Protein AF-A0A133VN66-F1 (afdb_monomer)

Sequence (101 aa):
MEKERNLKAKALEDLVVTEKCPVCGRVHKWIWPKHPPLGEKESRKCGGKEITIEIIPKSEYEEPKDAEVEDVVVELLKQAKDGDIKAKKALKKMNRLSESD

Foldseek 3Di:
DPPQQEWEWEDDQQWIWTDQGPVLRDIDIDRHNDDDDAQDWDWDDDPNDIHIYGHHDPVPDDDPPPVVVVVLLVVLVVVVVVPPPVSVVVNVVVVVVVVPD

Organism: NCBI:txid1698285

Structure (mmCIF, N/CA/C/O backbone):
data_AF-A0A133VN66-F1
#
_entry.id   AF-A0A133VN66-F1
#
loop_
_atom_site.group_PDB
_atom_site.id
_atom_site.type_symbol
_atom_site.label_atom_id
_atom_site.label_alt_id
_atom_site.label_comp_id
_atom_site.label_asym_id
_atom_site.label_entity_id
_atom_site.label_seq_id
_atom_site.pdbx_PDB_ins_code
_atom_site.Cartn_x
_atom_site.Cartn_y
_atom_site.Cartn_z
_atom_site.occupancy
_atom_site.B_iso_or_equiv
_atom_site.auth_seq_id
_atom_site.auth_comp_id
_atom_site.auth_asym_id
_atom_site.auth_atom_id
_atom_site.pdbx_PDB_model_num
ATOM 1 N N . MET A 1 1 ? -0.638 -17.998 15.179 1.00 41.06 1 MET A N 1
ATOM 2 C CA . MET A 1 1 ? -1.205 -17.635 13.863 1.00 41.06 1 MET A CA 1
ATOM 3 C C . MET A 1 1 ? -0.529 -16.358 13.400 1.00 41.06 1 MET A C 1
ATOM 5 O O . MET A 1 1 ? -0.962 -15.266 13.758 1.00 41.06 1 MET A O 1
ATOM 9 N N . GLU A 1 2 ? 0.590 -16.486 12.693 1.00 42.28 2 GLU A N 1
ATOM 10 C CA . GLU A 1 2 ? 1.216 -15.350 12.018 1.00 42.28 2 GLU A CA 1
ATOM 11 C C . GLU A 1 2 ? 0.287 -14.947 10.874 1.00 42.28 2 GLU A C 1
ATOM 13 O O . GLU A 1 2 ? 0.171 -15.655 9.882 1.00 42.28 2 GLU A O 1
ATOM 18 N N . LYS A 1 3 ? -0.477 -13.863 11.058 1.00 48.81 3 LYS A N 1
ATOM 19 C CA . LYS A 1 3 ? -1.230 -13.263 9.953 1.00 48.81 3 LYS A CA 1
ATOM 20 C C . LYS A 1 3 ? -0.195 -12.756 8.963 1.00 48.81 3 LYS A C 1
ATOM 22 O O . LYS A 1 3 ? 0.418 -11.720 9.220 1.00 48.81 3 LYS A O 1
ATOM 27 N N . GLU A 1 4 ? 0.022 -13.512 7.898 1.00 56.09 4 GLU A N 1
ATOM 28 C CA . GLU A 1 4 ? 0.837 -13.122 6.758 1.00 56.09 4 GLU A CA 1
ATOM 29 C C . GLU A 1 4 ? 0.466 -11.694 6.342 1.00 56.09 4 GLU A C 1
ATOM 31 O O . GLU A 1 4 ? -0.660 -11.411 5.936 1.00 56.09 4 GLU A O 1
ATOM 36 N N . ARG A 1 5 ? 1.401 -10.755 6.513 1.00 70.75 5 ARG A N 1
ATOM 37 C CA . ARG A 1 5 ? 1.217 -9.338 6.158 1.00 70.75 5 ARG A CA 1
ATOM 38 C C . ARG A 1 5 ? 1.604 -9.109 4.699 1.00 70.75 5 ARG A C 1
ATOM 40 O O . ARG A 1 5 ? 2.311 -8.149 4.394 1.00 70.75 5 ARG A O 1
ATOM 47 N N . ASN A 1 6 ? 1.178 -10.030 3.841 1.00 78.94 6 ASN A N 1
ATOM 48 C CA . ASN A 1 6 ? 1.390 -9.956 2.407 1.00 78.94 6 ASN A CA 1
ATOM 49 C C . ASN A 1 6 ? 0.411 -8.933 1.821 1.00 78.94 6 ASN A C 1
ATOM 51 O O . ASN A 1 6 ? -0.766 -8.896 2.175 1.00 78.94 6 ASN A O 1
ATOM 55 N N . LEU A 1 7 ? 0.932 -8.076 0.96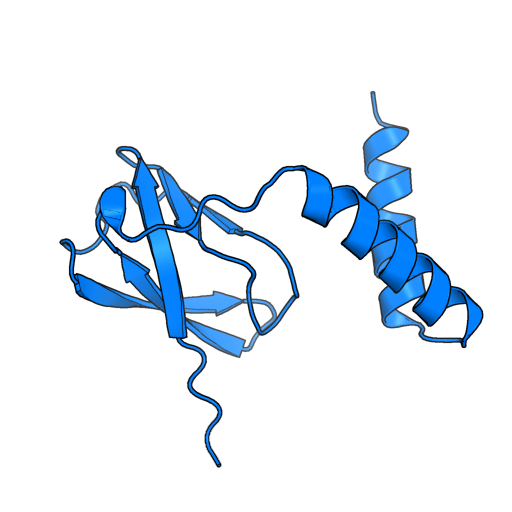1 1.00 83.56 7 LEU A N 1
ATOM 56 C CA . LEU A 1 7 ? 0.249 -6.987 0.289 1.00 83.56 7 LEU A CA 1
ATOM 57 C C . LEU A 1 7 ? 0.539 -7.139 -1.187 1.00 83.56 7 LEU A C 1
ATOM 59 O O . LEU A 1 7 ? 1.701 -7.134 -1.580 1.00 83.56 7 LEU A O 1
ATOM 63 N N . LYS A 1 8 ? -0.496 -7.238 -2.007 1.00 86.50 8 LYS A N 1
ATOM 64 C CA . LYS A 1 8 ? -0.289 -7.195 -3.445 1.00 86.50 8 LYS A CA 1
ATOM 65 C C . LYS A 1 8 ? -0.138 -5.745 -3.874 1.00 86.50 8 LYS A C 1
ATOM 67 O O . LYS A 1 8 ? -0.687 -4.82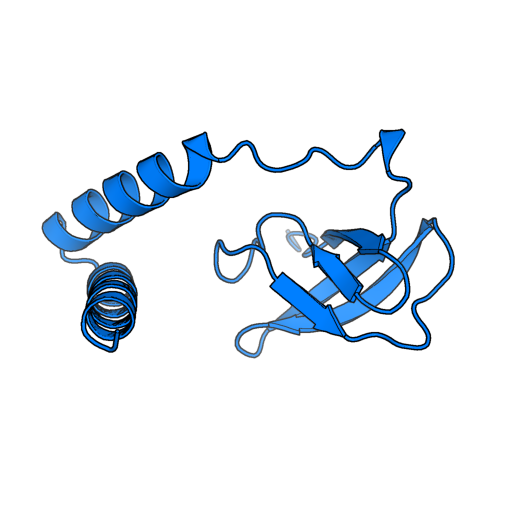5 -3.257 1.00 86.50 8 LYS A O 1
ATOM 72 N N . ALA A 1 9 ? 0.647 -5.526 -4.908 1.00 85.44 9 ALA A N 1
ATOM 73 C CA . ALA A 1 9 ? 0.866 -4.216 -5.474 1.00 85.44 9 ALA A CA 1
ATOM 74 C C . ALA A 1 9 ? 1.0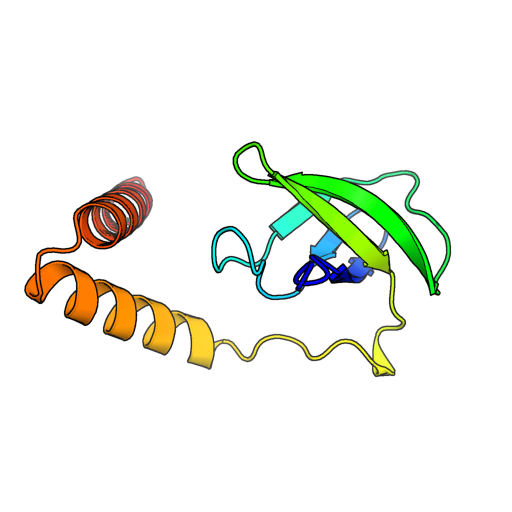54 -4.303 -6.977 1.00 85.44 9 ALA A C 1
ATOM 76 O O . ALA A 1 9 ? 1.454 -5.324 -7.521 1.00 85.44 9 ALA A O 1
ATOM 77 N N . LYS A 1 10 ? 0.787 -3.197 -7.650 1.00 84.75 10 LYS A N 1
ATOM 78 C CA . LYS A 1 10 ? 0.984 -3.039 -9.080 1.00 84.75 10 LYS A CA 1
ATOM 79 C C . LYS A 1 10 ? 2.068 -2.009 -9.308 1.00 84.75 10 LYS A C 1
ATOM 81 O O . LYS A 1 10 ? 2.020 -0.923 -8.730 1.00 84.75 10 LYS A O 1
ATOM 86 N N . ALA A 1 11 ? 3.023 -2.351 -10.160 1.00 79.75 11 ALA A N 1
ATOM 87 C CA . ALA A 1 11 ? 3.994 -1.399 -10.667 1.00 79.75 11 ALA A CA 1
ATOM 88 C C . ALA A 1 11 ? 3.414 -0.643 -11.874 1.00 79.75 11 ALA A C 1
ATOM 90 O O . ALA A 1 11 ? 2.839 -1.233 -12.790 1.00 79.75 11 ALA A O 1
ATOM 91 N N . LEU A 1 12 ? 3.550 0.675 -11.841 1.00 79.56 12 LEU A N 1
ATOM 92 C CA . LEU A 1 12 ? 3.246 1.638 -12.889 1.00 79.56 12 LEU A CA 1
ATOM 93 C C . LEU A 1 12 ? 4.540 2.418 -13.131 1.00 79.56 12 LEU A C 1
ATOM 95 O O . LEU A 1 12 ? 4.744 3.475 -12.539 1.00 79.56 12 LEU A O 1
ATOM 99 N N . GLU A 1 13 ? 5.436 1.848 -13.939 1.00 80.06 13 GLU A N 1
ATOM 100 C CA . GLU A 1 13 ? 6.808 2.353 -14.095 1.00 80.06 13 GLU A CA 1
ATOM 101 C C . GLU A 1 13 ? 7.525 2.375 -12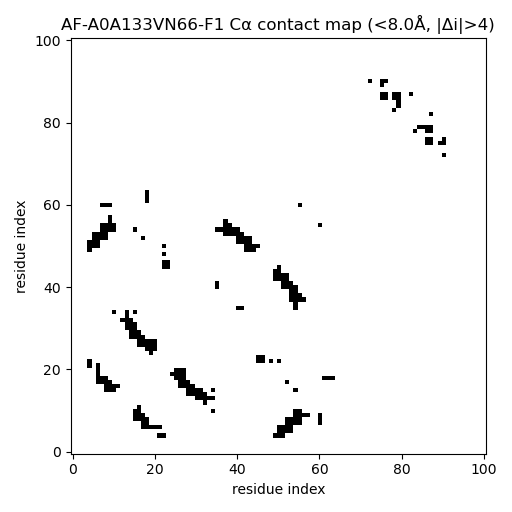.730 1.00 80.06 13 GLU A C 1
ATOM 103 O O . GLU A 1 13 ? 7.586 1.350 -12.054 1.00 80.06 13 GLU A O 1
ATOM 108 N N . ASP A 1 14 ? 8.001 3.537 -12.283 1.00 78.50 14 ASP A N 1
ATOM 109 C CA . ASP A 1 14 ? 8.658 3.703 -10.985 1.00 78.50 14 ASP A CA 1
ATOM 110 C C . ASP A 1 14 ? 7.666 3.788 -9.811 1.00 78.50 14 ASP A C 1
ATOM 112 O O . ASP A 1 14 ? 8.071 3.852 -8.649 1.00 78.50 14 ASP A O 1
ATOM 116 N N . LEU A 1 15 ? 6.358 3.841 -10.073 1.00 76.75 15 LEU A N 1
ATOM 117 C CA . LEU A 1 15 ? 5.329 3.976 -9.048 1.00 76.75 15 LEU A CA 1
ATOM 118 C C . LEU A 1 15 ? 4.724 2.613 -8.710 1.00 76.75 15 LEU A C 1
ATOM 120 O O . LEU A 1 15 ? 4.016 2.014 -9.509 1.00 76.75 15 LEU A O 1
ATOM 124 N N . VAL A 1 16 ? 4.904 2.158 -7.476 1.00 82.19 16 VAL A N 1
ATOM 125 C CA . VAL A 1 16 ? 4.264 0.948 -6.960 1.00 82.19 16 VAL A CA 1
ATOM 126 C C . VAL A 1 16 ? 3.065 1.313 -6.093 1.00 82.19 16 VAL A C 1
ATOM 128 O O . VAL A 1 16 ? 3.191 1.958 -5.050 1.00 82.19 16 VAL A O 1
ATOM 131 N N . VAL A 1 17 ? 1.882 0.882 -6.526 1.00 84.69 17 VAL A N 1
ATOM 132 C CA . VAL A 1 17 ? 0.607 1.108 -5.838 1.00 84.69 17 VAL A CA 1
ATOM 133 C C . VAL A 1 17 ? 0.152 -0.194 -5.195 1.00 84.69 17 VAL A C 1
ATOM 135 O O . VAL A 1 17 ? -0.092 -1.181 -5.883 1.00 84.69 17 VAL A O 1
ATOM 138 N N . THR A 1 18 ? 0.053 -0.216 -3.870 1.00 84.69 18 THR A N 1
ATOM 139 C CA . THR A 1 18 ? -0.382 -1.405 -3.126 1.00 84.69 18 THR A CA 1
ATOM 140 C C . THR A 1 18 ? -1.902 -1.519 -3.092 1.00 84.69 18 THR A C 1
ATOM 142 O O . THR A 1 18 ? -2.615 -0.549 -3.322 1.00 84.69 18 THR A O 1
ATOM 145 N N . GLU A 1 19 ? -2.419 -2.682 -2.728 1.00 82.50 19 GLU A N 1
ATOM 146 C CA . GLU A 1 19 ? -3.788 -2.818 -2.232 1.00 82.50 19 GLU A CA 1
ATOM 147 C C . GLU A 1 19 ? -3.932 -2.195 -0.826 1.00 82.50 19 GLU A C 1
ATOM 149 O O . GLU A 1 19 ? -3.010 -1.563 -0.283 1.00 82.50 19 GLU A O 1
ATOM 154 N N . LYS A 1 20 ? -5.111 -2.361 -0.217 1.00 79.38 20 LYS A N 1
ATOM 155 C CA . LYS A 1 20 ? -5.425 -1.884 1.132 1.00 79.38 20 LYS A CA 1
ATOM 156 C C . LYS A 1 20 ? -4.516 -2.554 2.165 1.00 79.38 20 LYS A C 1
ATOM 158 O O . LYS A 1 20 ? -4.568 -3.757 2.400 1.00 79.38 20 LYS A O 1
ATOM 163 N N . CYS A 1 21 ? -3.677 -1.757 2.820 1.00 81.56 21 CYS A N 1
ATOM 164 C CA . CYS A 1 21 ? -2.716 -2.252 3.794 1.00 81.56 21 CYS A CA 1
ATOM 165 C C . CYS A 1 21 ? -3.411 -2.881 5.011 1.00 81.56 21 CYS A C 1
ATOM 167 O O . CYS A 1 21 ? -4.135 -2.170 5.708 1.00 81.56 21 CYS A O 1
ATOM 169 N N . PRO A 1 22 ? -3.116 -4.138 5.390 1.00 74.62 22 PRO A N 1
ATOM 170 C CA . PRO A 1 22 ? -3.708 -4.761 6.574 1.00 74.62 22 PRO A CA 1
ATOM 171 C C . PRO A 1 22 ? -3.209 -4.140 7.890 1.00 74.62 22 PRO A C 1
ATOM 173 O O . PRO A 1 22 ? -3.757 -4.410 8.956 1.00 74.62 22 PRO A O 1
ATOM 176 N N . VAL A 1 23 ? -2.154 -3.314 7.848 1.00 80.56 23 VAL A N 1
ATOM 177 C CA . VAL A 1 23 ? -1.622 -2.624 9.033 1.00 80.56 23 VAL A CA 1
ATOM 178 C C . VAL A 1 23 ? -2.335 -1.303 9.297 1.00 80.56 23 VAL A C 1
ATOM 180 O O . VAL A 1 23 ? -2.642 -1.006 10.451 1.00 80.56 23 VAL A O 1
ATOM 183 N N . CYS A 1 24 ? -2.549 -0.493 8.260 1.00 77.62 24 CYS A N 1
ATOM 184 C CA . CYS A 1 24 ? -3.075 0.865 8.414 1.00 77.62 24 CYS A CA 1
ATOM 185 C C . CYS A 1 24 ? -4.416 1.114 7.708 1.00 77.62 24 CYS A C 1
ATOM 187 O O . CYS A 1 24 ? -4.964 2.206 7.847 1.00 77.62 24 CYS A O 1
ATOM 189 N N . GLY A 1 25 ? -4.933 0.132 6.966 1.00 78.50 25 GLY A N 1
ATOM 190 C CA . GLY A 1 25 ? -6.201 0.196 6.238 1.00 78.50 25 GLY A CA 1
ATOM 191 C C . GLY A 1 25 ? -6.181 1.079 4.990 1.00 78.50 25 GLY A C 1
ATOM 192 O O . GLY A 1 25 ? -7.246 1.435 4.498 1.00 78.50 25 GLY A O 1
ATOM 193 N N . ARG A 1 26 ? -5.001 1.483 4.498 1.00 80.69 26 ARG A N 1
ATOM 194 C CA . ARG A 1 26 ? -4.852 2.438 3.386 1.00 80.69 26 ARG A CA 1
ATOM 195 C C . ARG A 1 26 ? -4.083 1.842 2.218 1.00 80.69 26 ARG A C 1
ATOM 197 O O . ARG A 1 26 ? -3.197 1.018 2.420 1.00 80.69 26 ARG A O 1
ATOM 204 N N . VAL A 1 27 ? -4.385 2.324 1.020 1.00 83.44 27 VAL A N 1
ATOM 205 C CA . VAL A 1 27 ? -3.578 2.108 -0.184 1.00 83.44 27 VAL A CA 1
ATOM 206 C C . VAL A 1 27 ? -2.301 2.938 -0.084 1.00 83.44 27 VAL A C 1
ATOM 208 O O . VAL A 1 27 ? -2.358 4.137 0.201 1.00 83.44 27 VAL A O 1
ATOM 211 N N . HIS A 1 28 ? -1.145 2.314 -0.305 1.00 82.50 28 HIS A N 1
ATOM 212 C CA . HIS A 1 28 ? 0.125 3.025 -0.364 1.00 82.50 28 HIS A CA 1
ATOM 213 C C . HIS A 1 28 ? 0.583 3.224 -1.802 1.00 82.50 28 HIS A C 1
ATOM 215 O O . HIS A 1 28 ? 0.441 2.346 -2.646 1.00 82.50 28 HIS A O 1
ATOM 221 N N . LYS A 1 29 ? 1.201 4.378 -2.040 1.00 83.25 29 LYS A N 1
ATOM 222 C CA . LYS A 1 29 ? 1.872 4.734 -3.285 1.00 83.25 29 LYS A CA 1
ATOM 223 C C . LYS A 1 29 ? 3.349 4.930 -2.959 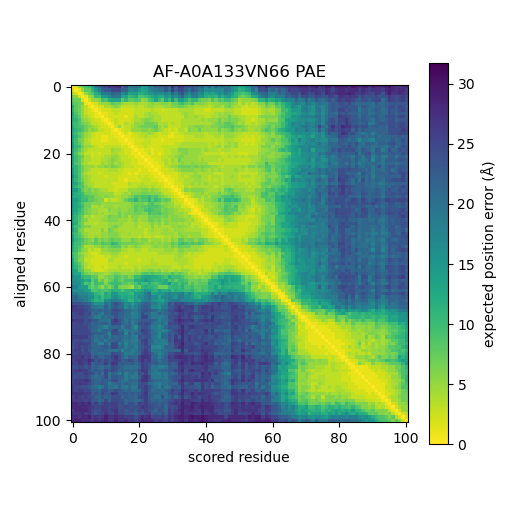1.00 83.25 29 LYS A C 1
ATOM 225 O O . LYS A 1 29 ? 3.691 5.853 -2.221 1.00 83.25 29 LYS A O 1
ATOM 230 N N . TRP A 1 30 ? 4.196 4.027 -3.429 1.00 81.94 30 TRP A N 1
ATOM 231 C CA . TRP A 1 30 ? 5.639 4.040 -3.200 1.00 81.94 30 TRP A CA 1
ATOM 232 C C . TRP A 1 30 ? 6.347 4.362 -4.508 1.00 81.94 30 TRP A C 1
ATOM 234 O O . TRP A 1 30 ? 5.984 3.820 -5.543 1.00 81.94 30 TRP A O 1
ATOM 244 N N . ILE A 1 31 ? 7.378 5.200 -4.458 1.00 79.00 31 ILE A N 1
ATOM 245 C CA . ILE A 1 31 ? 8.278 5.384 -5.598 1.00 79.00 31 ILE A CA 1
ATOM 246 C C . ILE A 1 31 ? 9.413 4.372 -5.451 1.00 79.00 31 ILE A C 1
ATOM 248 O O . ILE A 1 31 ? 10.240 4.477 -4.541 1.00 79.00 31 ILE A O 1
ATOM 252 N N . TRP A 1 32 ? 9.407 3.367 -6.315 1.00 82.94 32 TRP A N 1
ATOM 253 C CA . TRP A 1 32 ? 10.411 2.322 -6.424 1.00 82.94 32 TRP A CA 1
ATOM 254 C C . TRP A 1 32 ? 10.987 2.323 -7.848 1.00 82.94 32 TRP A C 1
ATOM 256 O O . TRP A 1 32 ? 10.490 1.601 -8.708 1.00 82.94 32 TRP A O 1
ATOM 266 N N . PRO A 1 33 ? 12.076 3.079 -8.092 1.00 73.12 33 PRO A N 1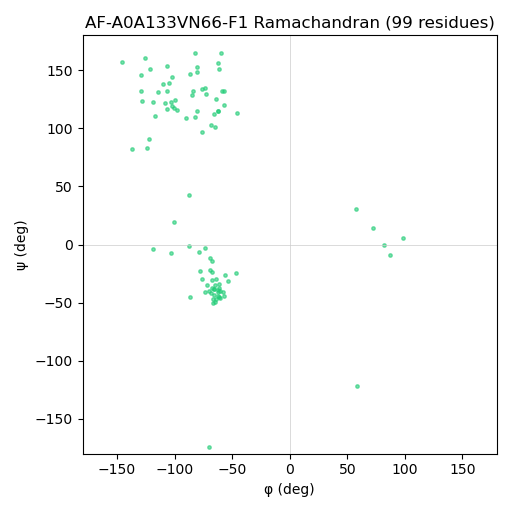
ATOM 267 C CA . PRO A 1 33 ? 12.697 3.160 -9.419 1.00 73.12 33 PRO A CA 1
ATOM 268 C C . PRO A 1 33 ? 13.350 1.842 -9.871 1.00 73.12 33 PRO A C 1
ATOM 270 O O . PRO A 1 33 ? 13.725 1.669 -11.024 1.00 73.12 33 PRO A O 1
ATOM 273 N N . LYS A 1 34 ? 13.536 0.904 -8.938 1.00 79.06 34 LYS A N 1
ATOM 274 C CA . LYS A 1 34 ? 13.917 -0.485 -9.199 1.00 79.06 34 LYS A CA 1
ATOM 275 C C . LYS A 1 34 ? 13.062 -1.374 -8.309 1.00 79.06 34 LYS A C 1
ATOM 277 O O . LYS A 1 34 ? 13.478 -1.710 -7.204 1.00 79.06 34 LYS A O 1
ATOM 282 N N . HIS A 1 35 ? 11.842 -1.660 -8.747 1.00 77.00 35 HIS A N 1
ATOM 283 C CA . HIS A 1 35 ? 10.991 -2.641 -8.083 1.00 77.00 35 HIS A CA 1
ATOM 284 C C . HIS A 1 35 ? 11.402 -4.062 -8.509 1.00 77.00 35 HIS A C 1
ATOM 286 O O . HIS A 1 35 ? 11.927 -4.245 -9.613 1.00 77.00 35 HIS A O 1
ATOM 292 N N . PRO A 1 36 ? 11.171 -5.075 -7.661 1.00 78.19 36 PRO A N 1
ATOM 293 C CA . PRO A 1 36 ? 11.392 -6.458 -8.052 1.00 78.19 36 PRO A CA 1
ATOM 294 C C . PRO A 1 36 ? 10.465 -6.857 -9.222 1.00 78.19 36 PRO A C 1
ATOM 296 O O . PRO A 1 36 ? 9.430 -6.210 -9.449 1.00 78.19 36 PRO A O 1
ATOM 299 N N . PRO A 1 37 ? 10.835 -7.882 -10.011 1.00 81.31 37 PRO A N 1
ATOM 300 C CA . PRO A 1 37 ? 10.003 -8.405 -11.089 1.00 81.31 37 PRO A CA 1
ATOM 301 C C . PRO A 1 37 ? 8.647 -8.921 -10.581 1.00 81.31 37 PRO A C 1
ATOM 303 O O . PRO A 1 37 ? 8.430 -9.133 -9.388 1.00 81.31 37 PRO A O 1
ATOM 306 N N . LEU A 1 38 ? 7.708 -9.116 -11.511 1.00 82.12 38 LEU A N 1
ATOM 307 C CA . LEU A 1 38 ? 6.377 -9.638 -11.195 1.00 82.12 38 LEU A CA 1
ATOM 308 C C . LEU A 1 38 ? 6.480 -11.001 -10.487 1.00 82.12 38 LEU A C 1
ATOM 310 O O . LEU A 1 38 ? 7.190 -11.889 -10.953 1.00 82.12 38 LEU A O 1
ATOM 314 N N . GLY A 1 39 ? 5.753 -11.161 -9.384 1.00 77.50 39 GLY A N 1
ATOM 315 C CA . GLY A 1 39 ? 5.751 -12.349 -8.530 1.00 77.50 39 GLY A CA 1
ATOM 316 C C . GLY A 1 39 ? 6.827 -12.356 -7.442 1.00 77.50 39 GLY A C 1
ATOM 317 O O . GLY A 1 39 ? 6.784 -13.214 -6.562 1.00 77.50 39 GLY A O 1
ATOM 318 N N . GLU A 1 40 ? 7.771 -11.409 -7.453 1.00 81.81 40 GLU A N 1
ATOM 319 C CA . GLU A 1 40 ? 8.737 -11.268 -6.367 1.00 81.81 40 GLU A CA 1
ATOM 320 C C . GLU A 1 40 ? 8.206 -10.386 -5.228 1.00 81.81 40 GLU A C 1
ATOM 322 O O . GLU A 1 40 ? 7.429 -9.441 -5.410 1.00 81.81 40 GLU A O 1
ATOM 327 N N . LYS A 1 41 ? 8.633 -10.750 -4.016 1.00 84.31 41 LYS A N 1
ATOM 328 C CA . LYS A 1 41 ? 8.189 -10.178 -2.748 1.00 84.31 41 LYS A CA 1
ATOM 329 C C . LYS A 1 41 ? 9.278 -9.296 -2.159 1.00 84.31 41 LYS A C 1
ATOM 331 O O . LYS A 1 41 ? 10.407 -9.743 -1.993 1.00 84.31 41 LYS A O 1
ATOM 336 N N . GLU A 1 42 ? 8.918 -8.092 -1.736 1.00 85.56 42 GLU A N 1
ATOM 337 C CA . GLU A 1 42 ? 9.827 -7.175 -1.055 1.00 85.56 42 GLU A CA 1
ATOM 338 C C . GLU A 1 42 ? 9.234 -6.640 0.249 1.00 85.56 42 GLU A C 1
ATOM 340 O O . GLU A 1 42 ? 8.094 -6.182 0.313 1.00 85.56 42 GLU A O 1
ATOM 345 N N . SER A 1 43 ? 10.023 -6.675 1.320 1.00 84.25 43 SER A N 1
ATOM 346 C CA . SER A 1 43 ? 9.577 -6.240 2.642 1.00 84.25 43 SER A CA 1
ATOM 347 C C . SER A 1 43 ? 9.728 -4.727 2.829 1.00 84.25 43 SER A C 1
ATOM 349 O O . SER A 1 43 ? 10.801 -4.150 2.656 1.00 84.25 43 SER A O 1
ATOM 351 N N . ARG A 1 44 ? 8.655 -4.064 3.266 1.00 84.69 44 ARG A N 1
ATOM 352 C CA . ARG A 1 44 ? 8.627 -2.646 3.655 1.00 84.69 44 ARG A CA 1
ATOM 353 C C . ARG A 1 44 ? 8.064 -2.473 5.055 1.00 84.69 44 ARG A C 1
ATOM 355 O O . ARG A 1 44 ? 7.366 -3.326 5.587 1.00 84.69 44 ARG A O 1
ATOM 362 N N . LYS A 1 45 ? 8.341 -1.325 5.675 1.00 81.94 45 LYS A N 1
ATOM 363 C CA . LYS A 1 45 ? 7.761 -0.974 6.976 1.00 81.94 45 LYS A CA 1
ATOM 364 C C . LYS A 1 45 ? 6.585 -0.023 6.799 1.00 81.94 45 LYS A C 1
ATOM 366 O O . LYS A 1 45 ? 6.745 1.069 6.265 1.00 81.94 45 LYS A O 1
ATOM 371 N N . CYS A 1 46 ? 5.428 -0.407 7.325 1.00 80.81 46 CYS A N 1
ATOM 372 C CA . CYS A 1 46 ? 4.260 0.453 7.469 1.00 80.81 46 CYS A CA 1
ATOM 373 C C . CYS A 1 46 ? 3.907 0.591 8.955 1.00 80.81 46 CYS A C 1
ATOM 375 O O . CYS A 1 46 ? 3.707 -0.403 9.650 1.00 80.81 46 CYS A O 1
ATOM 377 N N . GLY A 1 47 ? 3.867 1.823 9.477 1.00 73.25 47 GLY A N 1
ATOM 378 C CA . GLY A 1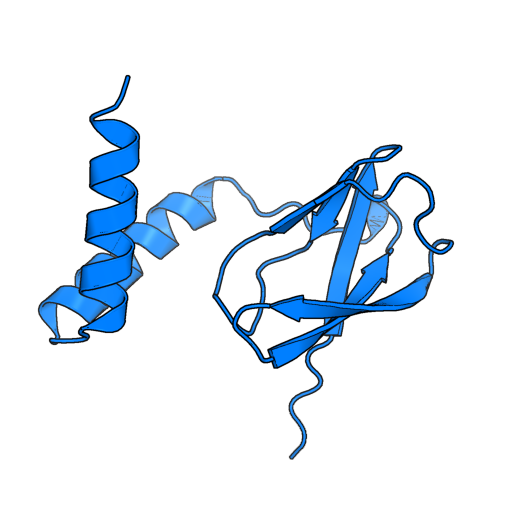 47 ? 3.477 2.086 10.871 1.00 73.25 47 GLY A CA 1
ATOM 379 C C . GLY A 1 47 ? 4.327 1.358 11.925 1.00 73.25 47 GLY A C 1
ATOM 380 O O . GLY A 1 47 ? 3.806 0.986 12.973 1.00 73.25 47 GLY A O 1
ATOM 381 N N . GLY A 1 48 ? 5.607 1.097 11.631 1.00 80.12 48 GLY A N 1
ATOM 382 C CA . GLY A 1 48 ? 6.522 0.346 12.504 1.00 80.12 48 GLY A CA 1
ATOM 383 C C . GLY A 1 48 ? 6.406 -1.180 12.405 1.00 80.12 48 GLY A C 1
ATOM 384 O O . GLY A 1 48 ? 7.155 -1.889 13.070 1.00 80.12 48 GLY A O 1
ATOM 385 N N . LYS A 1 49 ? 5.505 -1.698 11.563 1.00 79.75 49 LYS A N 1
ATOM 386 C CA . LYS A 1 49 ? 5.347 -3.126 11.274 1.00 79.75 49 LYS A CA 1
ATOM 387 C C . LYS A 1 49 ? 5.911 -3.452 9.899 1.00 79.75 49 LYS A C 1
ATOM 389 O O . LYS A 1 49 ? 5.699 -2.700 8.952 1.00 79.75 49 LYS A O 1
ATOM 394 N N . GLU A 1 50 ? 6.598 -4.579 9.792 1.00 83.69 50 GLU A N 1
ATOM 395 C CA . GLU A 1 50 ? 7.023 -5.114 8.501 1.00 83.69 50 GLU A CA 1
ATOM 396 C C . GLU A 1 50 ? 5.817 -5.699 7.754 1.00 83.69 50 GLU A C 1
ATOM 398 O O . GLU A 1 50 ? 4.966 -6.353 8.369 1.00 83.69 50 GLU A O 1
ATOM 403 N N . ILE A 1 51 ? 5.726 -5.372 6.470 1.00 87.44 51 ILE A N 1
ATOM 404 C CA . ILE A 1 51 ? 4.748 -5.827 5.485 1.00 87.44 51 ILE A CA 1
ATOM 405 C C . ILE A 1 51 ? 5.522 -6.327 4.267 1.00 87.44 51 ILE A C 1
ATOM 407 O O . ILE A 1 51 ? 6.560 -5.763 3.932 1.00 87.44 51 ILE A O 1
ATOM 411 N N . THR A 1 52 ? 5.020 -7.349 3.597 1.00 87.00 52 THR A N 1
ATOM 412 C CA . THR A 1 52 ? 5.663 -7.920 2.413 1.00 87.00 52 THR A CA 1
ATOM 413 C C . THR A 1 52 ? 4.836 -7.534 1.202 1.00 87.00 52 THR A C 1
ATOM 415 O O . THR A 1 52 ? 3.644 -7.808 1.168 1.00 87.00 52 THR A O 1
ATOM 418 N N . ILE A 1 53 ? 5.444 -6.847 0.245 1.00 87.81 53 ILE A N 1
ATOM 419 C CA . ILE A 1 53 ? 4.796 -6.325 -0.952 1.00 87.81 53 ILE A CA 1
ATOM 420 C C . ILE A 1 53 ? 5.151 -7.239 -2.119 1.00 87.81 53 ILE A C 1
ATOM 422 O O . ILE A 1 53 ? 6.321 -7.377 -2.449 1.00 87.81 53 ILE A O 1
ATOM 426 N N . GLU A 1 54 ? 4.155 -7.850 -2.740 1.00 88.31 54 GLU A N 1
ATOM 427 C CA . GLU A 1 54 ? 4.305 -8.673 -3.937 1.00 88.31 54 GLU A CA 1
ATOM 428 C C . GLU A 1 54 ? 3.836 -7.878 -5.153 1.00 88.31 54 GLU A C 1
ATOM 430 O O . GLU A 1 54 ? 2.693 -7.411 -5.179 1.00 88.31 54 GLU A O 1
ATOM 435 N N . ILE A 1 55 ? 4.707 -7.697 -6.150 1.00 85.44 55 ILE A N 1
ATOM 436 C CA . ILE A 1 55 ? 4.304 -7.027 -7.390 1.00 85.44 55 ILE A CA 1
ATOM 437 C C . ILE A 1 55 ? 3.567 -8.037 -8.265 1.00 85.44 55 ILE A C 1
ATOM 439 O O . ILE A 1 55 ? 4.160 -8.997 -8.741 1.00 85.44 55 ILE A O 1
ATOM 443 N N . ILE A 1 56 ? 2.283 -7.815 -8.508 1.00 83.00 56 ILE A N 1
ATOM 444 C CA . ILE A 1 56 ? 1.439 -8.690 -9.321 1.00 83.00 56 ILE A CA 1
ATOM 445 C C . ILE A 1 56 ? 1.129 -8.051 -10.682 1.00 83.00 56 ILE A C 1
ATOM 447 O O . ILE A 1 56 ? 1.149 -6.820 -10.820 1.00 83.00 56 ILE A O 1
ATOM 451 N N . PRO A 1 57 ? 0.854 -8.859 -11.722 1.00 77.00 57 PRO A N 1
ATOM 452 C CA . PRO A 1 57 ? 0.451 -8.339 -13.021 1.00 77.00 57 PRO A CA 1
ATOM 453 C C . PRO A 1 57 ? -0.861 -7.553 -12.926 1.00 77.00 57 PRO A C 1
ATOM 455 O O . PRO A 1 57 ? -1.744 -7.863 -12.128 1.00 77.00 57 PRO A O 1
ATOM 458 N N . LYS A 1 58 ? -1.031 -6.563 -13.815 1.00 66.94 58 LYS A N 1
ATOM 459 C CA . LYS A 1 58 ? -2.240 -5.720 -13.874 1.00 66.94 58 LYS A CA 1
ATOM 460 C C . LYS A 1 58 ? -3.537 -6.534 -13.987 1.00 66.94 58 LYS A C 1
ATOM 462 O O . LYS A 1 58 ? -4.553 -6.086 -13.477 1.00 66.94 58 LYS A O 1
ATOM 467 N N . SER A 1 59 ? -3.498 -7.700 -14.630 1.00 69.19 59 SER A N 1
ATOM 468 C CA . SER A 1 59 ? -4.657 -8.587 -14.785 1.00 69.19 59 SER A CA 1
ATOM 469 C C . SER A 1 59 ? -5.143 -9.213 -13.475 1.00 69.19 59 SER A C 1
ATOM 471 O O . SER A 1 59 ? -6.302 -9.598 -13.396 1.00 69.19 59 SER A O 1
ATOM 473 N N . GLU A 1 60 ? -4.274 -9.320 -12.467 1.00 66.81 60 GLU A N 1
ATOM 474 C CA . GLU A 1 60 ? -4.599 -9.867 -11.141 1.00 66.81 60 GLU A CA 1
ATOM 475 C C . GLU A 1 60 ? -4.775 -8.776 -10.079 1.00 66.81 60 GLU A C 1
ATOM 477 O O . GLU A 1 60 ? -5.151 -9.070 -8.945 1.00 66.81 60 GLU A O 1
ATOM 482 N N . TYR A 1 61 ? -4.468 -7.522 -10.424 1.00 66.44 61 TYR A N 1
ATOM 483 C CA . TYR A 1 61 ? -4.593 -6.394 -9.514 1.00 66.44 61 TYR A CA 1
ATOM 484 C C . TYR A 1 61 ? -6.041 -5.917 -9.494 1.00 66.44 61 TYR A C 1
ATOM 486 O O . TYR A 1 61 ? -6.532 -5.341 -10.468 1.00 66.44 61 TYR A O 1
ATOM 494 N N . GLU A 1 62 ? -6.715 -6.147 -8.373 1.00 63.81 62 GLU A N 1
ATOM 495 C CA . GLU A 1 62 ? -8.061 -5.643 -8.152 1.00 63.81 62 GLU A CA 1
ATOM 496 C C . GLU A 1 62 ? -7.949 -4.145 -7.829 1.00 63.81 62 GLU A C 1
ATOM 498 O O . GLU A 1 62 ? -7.598 -3.749 -6.718 1.00 63.81 62 GLU A O 1
ATOM 503 N N . GLU A 1 63 ? -8.148 -3.290 -8.843 1.00 56.75 63 GLU A N 1
ATOM 504 C CA . GLU A 1 63 ? -8.175 -1.840 -8.636 1.00 56.75 63 GLU A CA 1
ATOM 505 C C . GLU A 1 63 ? -9.259 -1.523 -7.594 1.00 56.75 63 GLU A C 1
ATOM 507 O O . GLU A 1 63 ? -10.428 -1.860 -7.822 1.00 56.75 63 GLU A O 1
ATOM 512 N N . PRO A 1 64 ? -8.904 -0.905 -6.450 1.00 55.66 64 PRO A N 1
ATOM 513 C CA . PRO A 1 64 ? -9.891 -0.568 -5.441 1.00 55.66 64 PRO A CA 1
ATOM 514 C C . PRO A 1 64 ? -10.875 0.413 -6.074 1.00 55.66 64 PRO A C 1
ATOM 516 O O . PRO A 1 64 ? -10.493 1.513 -6.475 1.00 55.66 64 PRO A O 1
ATOM 519 N N . LYS A 1 65 ? -12.137 -0.005 -6.218 1.00 51.97 65 LYS A N 1
ATOM 520 C CA . LYS A 1 65 ? -13.202 0.854 -6.745 1.00 51.97 65 LYS A CA 1
ATOM 521 C C . LYS A 1 65 ? -13.311 2.081 -5.838 1.00 51.97 65 LYS A C 1
ATOM 523 O O . LYS A 1 65 ? -13.412 1.918 -4.625 1.00 51.97 65 LYS A O 1
ATOM 528 N N . ASP A 1 66 ? -13.362 3.284 -6.414 1.00 48.25 66 ASP A N 1
ATOM 529 C CA . ASP A 1 66 ? -13.517 4.566 -5.695 1.00 48.25 66 ASP A CA 1
ATOM 530 C C . ASP A 1 66 ? -14.629 4.565 -4.622 1.00 48.25 66 ASP A C 1
ATOM 532 O O . ASP A 1 66 ? -14.532 5.281 -3.626 1.00 48.25 66 ASP A O 1
ATOM 536 N N . ALA A 1 67 ? -15.635 3.696 -4.761 1.00 43.50 67 ALA A N 1
ATOM 537 C CA . ALA A 1 67 ? -16.682 3.455 -3.768 1.00 43.50 67 ALA A CA 1
ATOM 538 C C . ALA A 1 67 ? -16.163 3.047 -2.365 1.00 43.50 67 ALA A C 1
ATOM 540 O O . ALA A 1 67 ? -16.823 3.333 -1.371 1.00 43.50 67 ALA A O 1
ATOM 541 N N . GLU A 1 68 ? -14.971 2.446 -2.236 1.00 50.75 68 GLU A N 1
ATOM 542 C CA . GLU A 1 68 ? -14.400 2.096 -0.923 1.00 50.75 68 GLU A CA 1
ATOM 543 C C . GLU A 1 68 ? -13.966 3.314 -0.093 1.00 50.75 68 GLU A C 1
ATOM 545 O O . GLU A 1 68 ? -13.846 3.213 1.130 1.00 50.75 68 GLU A O 1
ATOM 550 N N . VAL A 1 69 ? -13.703 4.465 -0.719 1.00 52.06 69 VAL A N 1
ATOM 551 C CA . VAL A 1 69 ? -13.257 5.662 0.011 1.00 52.06 69 VAL A CA 1
ATOM 552 C C . VAL A 1 69 ? -14.398 6.225 0.861 1.00 52.06 69 VAL A C 1
ATOM 554 O O . VAL A 1 69 ? -14.169 6.589 2.016 1.00 52.06 69 VAL A O 1
ATOM 557 N N . GLU A 1 70 ? -15.624 6.230 0.334 1.00 56.34 70 GLU A N 1
ATOM 558 C CA . GLU A 1 70 ? -16.823 6.638 1.076 1.00 56.34 70 GLU A CA 1
ATOM 559 C C . GLU A 1 70 ? -17.138 5.665 2.219 1.00 56.34 70 GLU A C 1
ATOM 561 O O . GLU A 1 70 ? -17.309 6.103 3.359 1.00 56.34 70 GLU A O 1
ATOM 566 N N . ASP A 1 71 ? -17.111 4.353 1.962 1.00 57.69 71 ASP A N 1
ATOM 567 C CA . ASP A 1 71 ? -17.349 3.327 2.987 1.00 57.69 71 ASP A CA 1
ATOM 568 C C . ASP A 1 71 ? -16.328 3.394 4.134 1.00 57.69 71 ASP A C 1
ATOM 570 O O . ASP A 1 71 ? -16.690 3.304 5.309 1.00 57.69 71 ASP A O 1
ATOM 574 N N . VAL A 1 72 ? -15.048 3.645 3.831 1.00 64.69 72 VAL A N 1
ATOM 575 C CA . VAL A 1 72 ? -14.003 3.814 4.854 1.00 64.69 72 VAL A CA 1
ATOM 576 C C . VAL A 1 72 ? -14.243 5.066 5.702 1.00 64.69 72 VAL A C 1
ATOM 578 O O . VAL A 1 72 ? -14.022 5.034 6.914 1.00 64.69 72 VAL A O 1
ATOM 581 N N . VAL A 1 73 ? -14.712 6.168 5.113 1.00 63.88 73 VAL A N 1
ATOM 582 C CA . VAL A 1 73 ? -15.053 7.383 5.871 1.00 63.88 73 VAL A CA 1
ATOM 583 C C . VAL A 1 73 ? -16.278 7.145 6.757 1.00 63.88 73 VAL A C 1
ATOM 585 O O . VAL A 1 73 ? -16.260 7.532 7.929 1.00 63.88 73 VAL A O 1
ATOM 588 N N . VAL A 1 74 ? -17.306 6.459 6.250 1.00 72.50 74 VAL A N 1
ATOM 589 C CA . VAL A 1 74 ? -18.506 6.087 7.017 1.00 72.50 74 VAL A CA 1
ATOM 590 C C . VAL A 1 74 ? -18.154 5.153 8.180 1.00 72.50 74 VAL A C 1
ATOM 592 O O . VAL A 1 74 ? -18.602 5.376 9.310 1.00 72.50 74 VAL A O 1
ATOM 595 N N . GLU A 1 75 ? -17.304 4.152 7.953 1.00 74.44 75 GLU A N 1
ATOM 596 C CA . GLU A 1 75 ? -16.856 3.224 8.992 1.00 74.44 75 GLU A CA 1
ATOM 597 C C . GLU A 1 75 ? -16.016 3.935 10.063 1.00 74.44 75 GLU A C 1
ATOM 599 O O . GLU A 1 75 ? -16.259 3.765 11.262 1.00 74.44 75 GLU A O 1
ATOM 604 N N . LEU A 1 76 ? -15.091 4.811 9.657 1.00 69.50 76 LEU A N 1
ATOM 605 C CA . LEU A 1 76 ? -14.304 5.629 10.581 1.00 69.50 76 LEU A CA 1
ATOM 606 C C . LEU A 1 76 ? -15.187 6.580 11.401 1.00 69.50 76 LEU A C 1
ATOM 608 O O . LEU A 1 76 ? -14.947 6.755 12.597 1.00 69.50 76 LEU A O 1
ATOM 612 N N . LEU A 1 77 ? -16.224 7.175 10.801 1.00 73.06 77 LEU A N 1
ATOM 613 C CA . LEU A 1 77 ? -17.211 8.002 11.508 1.00 73.06 77 LEU A CA 1
ATOM 614 C C . LEU A 1 77 ? -17.984 7.191 12.548 1.00 73.06 77 LEU A C 1
ATOM 616 O O . LEU A 1 77 ? -18.204 7.674 13.662 1.00 73.06 77 LEU A O 1
ATOM 620 N N . LYS A 1 78 ? -18.363 5.954 12.216 1.00 75.69 78 LYS A N 1
ATOM 621 C CA . LYS A 1 78 ? -19.048 5.045 13.138 1.00 75.69 78 LYS A CA 1
ATOM 622 C C . LYS A 1 78 ? -18.145 4.659 14.312 1.00 75.69 78 LYS A C 1
ATOM 624 O O . LYS A 1 78 ? -18.544 4.840 15.458 1.00 75.69 78 LYS A O 1
ATOM 629 N N . GLN A 1 79 ? -16.908 4.238 14.047 1.00 71.31 79 GLN A N 1
ATOM 630 C CA . GLN A 1 79 ? -15.921 3.901 15.084 1.00 71.31 79 GLN A CA 1
ATOM 631 C C . GLN A 1 79 ? -15.578 5.107 15.972 1.00 71.31 79 GLN A C 1
ATOM 633 O O . GLN A 1 79 ? -15.440 4.982 17.187 1.00 71.31 79 GLN A O 1
ATOM 638 N N . ALA A 1 80 ? -15.494 6.306 15.392 1.00 67.94 80 ALA A N 1
ATOM 639 C CA . ALA A 1 80 ? -15.277 7.533 16.148 1.00 67.94 80 ALA A CA 1
ATOM 640 C C . ALA A 1 80 ? -16.461 7.879 17.069 1.00 67.94 80 ALA A C 1
ATOM 642 O O . ALA A 1 80 ? -16.232 8.344 18.190 1.00 67.94 80 ALA A O 1
ATOM 643 N N . LYS A 1 81 ? -17.708 7.649 16.631 1.00 74.50 81 LYS A N 1
ATOM 644 C CA . LYS A 1 81 ? -18.904 7.800 17.481 1.00 74.50 81 LYS A CA 1
ATOM 645 C C . LYS A 1 81 ? -18.914 6.796 18.635 1.00 74.50 81 LYS A C 1
ATOM 647 O O . LYS A 1 81 ? -19.281 7.179 19.739 1.00 74.50 81 LYS A O 1
ATOM 652 N N . ASP A 1 82 ? -18.412 5.585 18.403 1.00 81.31 82 ASP A N 1
ATOM 653 C CA . ASP A 1 82 ? -18.250 4.535 19.421 1.00 81.31 82 ASP A CA 1
ATOM 654 C C . ASP A 1 82 ? -17.090 4.797 20.407 1.00 81.31 82 ASP A C 1
ATOM 656 O O . ASP A 1 82 ? -16.880 4.058 21.363 1.00 81.31 82 ASP A O 1
ATOM 660 N N . GLY A 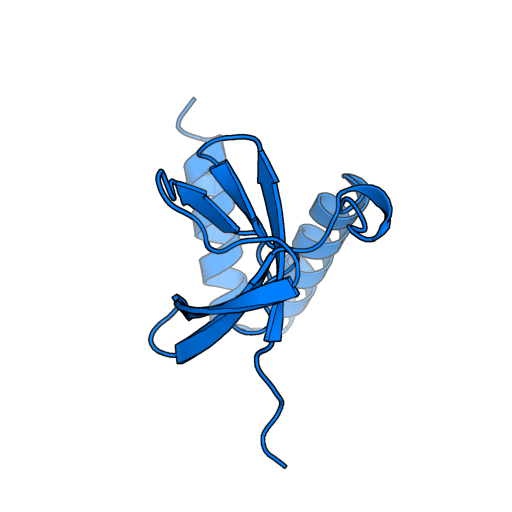1 83 ? -16.328 5.880 20.210 1.00 74.44 83 GLY A N 1
ATOM 661 C CA . GLY A 1 83 ? -15.262 6.297 21.121 1.00 74.44 83 GLY A CA 1
ATOM 662 C C . GLY A 1 83 ? -13.851 5.877 20.704 1.00 74.44 83 GLY A C 1
ATOM 663 O O . GLY A 1 83 ? -12.906 6.177 21.437 1.00 74.44 83 GLY A O 1
ATOM 664 N N . ASP A 1 84 ? -13.661 5.279 19.523 1.00 77.00 84 ASP A N 1
ATOM 665 C CA . ASP A 1 84 ? -12.332 4.906 19.034 1.00 77.00 84 ASP A CA 1
ATOM 666 C C . ASP A 1 84 ? -11.466 6.153 18.753 1.00 77.00 84 ASP A C 1
ATOM 668 O O . ASP A 1 84 ? -11.697 6.958 17.841 1.00 77.00 84 ASP A O 1
ATOM 672 N N . ILE A 1 85 ? -10.423 6.322 19.570 1.00 75.88 85 ILE A N 1
ATOM 673 C CA . ILE A 1 85 ? -9.506 7.468 19.521 1.00 75.88 85 ILE A CA 1
ATOM 674 C C . ILE A 1 85 ? -8.657 7.463 18.237 1.00 75.88 85 ILE A C 1
ATOM 676 O O . ILE A 1 85 ? -8.280 8.533 17.745 1.00 75.88 85 ILE A O 1
ATOM 680 N N . LYS A 1 86 ? -8.338 6.290 17.673 1.00 75.00 86 LYS A N 1
ATOM 681 C CA . LYS A 1 86 ? -7.565 6.186 16.427 1.00 75.00 86 LYS A CA 1
ATOM 682 C C . LYS A 1 86 ? -8.423 6.586 15.233 1.00 75.00 86 LYS A C 1
ATOM 684 O O . LYS A 1 86 ? -7.936 7.353 14.401 1.00 75.00 86 LYS A O 1
ATOM 689 N N . ALA A 1 87 ? -9.689 6.172 15.201 1.00 69.31 87 ALA A N 1
ATOM 690 C CA . ALA A 1 87 ? -10.643 6.601 14.179 1.00 69.31 87 ALA A CA 1
ATOM 691 C C . ALA A 1 87 ? -10.866 8.125 14.218 1.00 69.31 87 ALA A C 1
ATOM 693 O O . ALA A 1 87 ? -10.736 8.799 13.194 1.00 69.31 87 ALA A O 1
ATOM 694 N N . LYS A 1 88 ? -11.042 8.711 15.415 1.00 73.19 88 LYS A N 1
ATOM 695 C CA . LYS A 1 88 ? -11.122 10.178 15.599 1.00 73.19 88 LYS A CA 1
ATOM 696 C C . LYS A 1 88 ? -9.892 10.917 15.063 1.00 73.19 88 LYS A C 1
ATOM 698 O O . LYS A 1 88 ? -10.020 11.946 14.400 1.00 73.19 88 LYS A O 1
ATOM 703 N N . LYS A 1 89 ? -8.685 10.408 15.336 1.00 76.00 89 LYS A N 1
ATOM 704 C CA . LYS A 1 89 ? -7.436 11.004 14.827 1.00 76.00 89 LYS A CA 1
ATOM 705 C C . LYS A 1 89 ? -7.307 10.873 13.308 1.00 76.00 89 LYS A C 1
ATOM 707 O O . LYS A 1 89 ? -6.813 11.803 12.672 1.00 76.00 89 LYS A O 1
ATOM 712 N N . ALA A 1 90 ? -7.73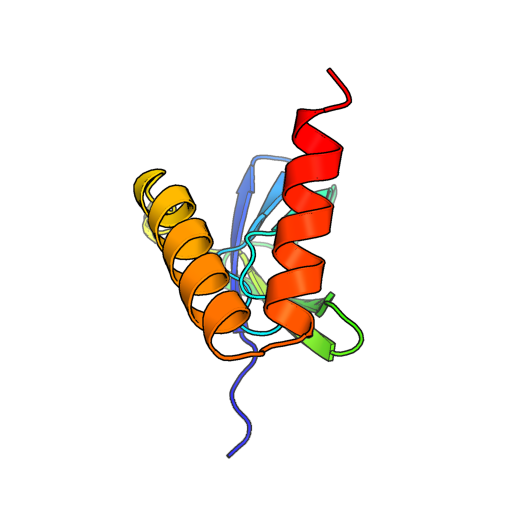9 9.751 12.734 1.00 76.31 90 ALA A N 1
ATOM 713 C CA . ALA A 1 90 ? -7.718 9.529 11.291 1.00 76.31 90 ALA A CA 1
ATOM 714 C C . ALA A 1 90 ? -8.641 10.515 10.556 1.00 76.31 90 ALA A C 1
ATOM 716 O O . ALA A 1 90 ? -8.178 11.176 9.627 1.00 76.31 90 ALA A O 1
ATOM 717 N N . LEU A 1 91 ? -9.875 10.692 11.045 1.00 74.75 91 LEU A N 1
ATOM 718 C CA . LEU A 1 91 ? -10.840 11.666 10.519 1.00 74.75 91 LEU A CA 1
ATOM 719 C C . LEU A 1 91 ? -10.333 13.106 10.625 1.00 74.75 91 LEU A C 1
ATOM 721 O O . LEU A 1 91 ? -10.374 13.854 9.655 1.00 74.75 91 LEU A O 1
ATOM 725 N N . LYS A 1 92 ? -9.773 13.493 11.780 1.00 74.88 92 LYS A N 1
ATOM 726 C CA . LYS A 1 92 ? -9.241 14.852 11.974 1.00 74.88 92 LYS A CA 1
ATOM 727 C C . LYS A 1 92 ? -8.094 15.174 11.010 1.00 74.88 92 LYS A C 1
ATOM 729 O O . LYS A 1 92 ? -7.954 16.314 10.580 1.00 74.88 92 LYS A O 1
ATOM 734 N N . LYS A 1 93 ? -7.268 14.180 10.669 1.00 74.38 93 LYS A N 1
ATOM 735 C CA . LYS A 1 93 ? -6.183 14.344 9.692 1.00 74.38 93 LYS A CA 1
ATOM 736 C C . LYS A 1 93 ? -6.715 14.472 8.260 1.00 74.38 93 LYS A C 1
ATOM 738 O O . LYS A 1 93 ? -6.122 15.217 7.494 1.00 74.38 93 LYS A O 1
ATOM 743 N N . MET A 1 94 ? -7.801 13.771 7.924 1.00 69.56 94 MET A N 1
ATOM 744 C CA . MET A 1 94 ? -8.474 13.888 6.625 1.00 69.56 94 MET A CA 1
ATOM 745 C C . MET A 1 94 ? -9.123 15.266 6.450 1.00 69.56 94 MET A C 1
ATOM 747 O O . MET A 1 94 ? -8.782 15.947 5.492 1.00 69.56 94 MET A O 1
ATOM 751 N N . ASN A 1 95 ? -9.920 15.740 7.417 1.00 64.44 95 ASN A N 1
ATOM 752 C CA . ASN A 1 95 ? -10.528 17.080 7.346 1.00 64.44 95 ASN A CA 1
ATOM 753 C C . ASN A 1 95 ? -9.482 18.196 7.212 1.00 64.44 95 ASN A C 1
ATOM 755 O O . ASN A 1 95 ? -9.641 19.099 6.402 1.00 64.44 95 ASN A O 1
ATOM 759 N N . ARG A 1 96 ? -8.364 18.096 7.944 1.00 62.84 96 ARG A N 1
ATOM 760 C CA . ARG A 1 96 ? -7.291 19.100 7.876 1.00 62.84 96 ARG A CA 1
ATOM 761 C C . ARG A 1 96 ? -6.613 19.175 6.502 1.00 62.84 96 ARG A C 1
ATOM 763 O O . ARG A 1 96 ? -6.105 20.230 6.145 1.00 62.84 96 ARG A O 1
ATOM 770 N N . LEU A 1 97 ? -6.564 18.066 5.762 1.00 54.81 97 LEU A N 1
ATOM 771 C CA . LEU A 1 97 ? -6.022 18.035 4.401 1.00 54.81 97 LEU A CA 1
ATOM 772 C C . LEU A 1 97 ? -7.006 18.633 3.386 1.00 54.81 97 LEU A C 1
ATOM 774 O O . LEU A 1 97 ? -6.554 19.220 2.415 1.00 54.81 97 LEU A O 1
ATOM 778 N N . SER A 1 98 ? -8.314 18.529 3.634 1.00 53.34 98 SER A N 1
ATOM 779 C CA . SER A 1 98 ? -9.356 19.142 2.799 1.00 53.34 98 SER A CA 1
ATOM 780 C C . SER A 1 98 ? -9.530 20.649 3.029 1.00 53.34 98 SER A C 1
ATOM 782 O O . SER A 1 98 ? -10.023 21.328 2.144 1.00 53.34 98 SER A O 1
ATOM 784 N N . GLU A 1 99 ? -9.130 21.179 4.190 1.00 51.00 99 GLU A N 1
ATOM 785 C CA . GLU A 1 99 ? -9.137 22.627 4.494 1.00 51.00 99 GLU A CA 1
ATOM 786 C C . GLU A 1 99 ? -7.851 23.361 4.058 1.00 51.00 99 GLU A C 1
ATOM 788 O O . GLU A 1 99 ? -7.720 24.556 4.299 1.00 51.00 99 GLU A O 1
ATOM 793 N N . SER A 1 100 ? -6.869 22.655 3.485 1.00 47.59 100 SER A N 1
ATOM 794 C CA . SER A 1 100 ? -5.587 23.245 3.056 1.00 47.59 100 SER A CA 1
ATOM 795 C C . SER A 1 100 ? -5.509 23.521 1.544 1.00 47.59 100 SER A C 1
ATOM 797 O O . SER A 1 100 ? -4.395 23.645 1.034 1.00 47.59 100 SER A O 1
ATOM 799 N N . ASP A 1 101 ? -6.653 23.592 0.857 1.00 42.84 101 ASP A N 1
ATOM 800 C CA . ASP A 1 101 ? -6.784 23.998 -0.555 1.00 42.84 101 ASP A CA 1
ATOM 801 C C . ASP A 1 101 ? -7.459 25.377 -0.646 1.00 42.84 101 ASP A C 1
ATOM 803 O O . ASP A 1 101 ? -8.505 25.562 0.024 1.00 42.84 101 ASP A O 1
#

Secondary structure (DSSP, 8-state):
-----EEEEEEETTEEEEEE-TTTSSEEEEE-TTPPPTT-EEEEEETTEEEEEEE--TTT-----THHHHHHHHHHHHHHHTT-HHHHHHHHHHHHHHT--

Nearest PDB structures (foldseek):
  5whe-assembly1_A  TM=3.818E-01  e=1.538E+00  Homo sapiens
  5wlb-assembly2_D  TM=4.029E-01  e=1.749E+00  Homo sapiens
  5wpl-assembly1_A  TM=4.141E-01  e=2.122E+00  Homo sapiens
  7s0z-assembly2_C  TM=4.209E-01  e=4.314E+00  Homo sapiens

pLDDT: mean 72.87, std 12.06, range [41.06, 88.31]

Solvent-accessible surface area (backbone atoms only — not comparable to full-atom values): 6015 Å² total; per-residue (Å²): 134,84,76,78,51,69,36,54,22,35,69,58,81,40,38,34,38,38,48,70,30,92,84,79,71,42,67,47,79,43,84,35,85,78,62,70,59,76,76,39,74,46,80,44,74,52,97,90,40,78,33,34,39,28,26,42,54,74,92,75,54,78,73,79,58,74,70,54,60,58,54,51,49,54,50,34,53,51,40,30,73,75,62,38,65,66,34,45,51,51,50,55,53,51,55,55,61,69,70,73,115

Radius of gyration: 15.39 Å; Cα contacts (8 Å, |Δi|>4): 140; chains: 1; bounding box: 33×42×36 Å

Mean predicted aligned error: 13.46 Å